Protein AF-A0A3B8P9L2-F1 (afdb_monomer_lite)

Structure (mmCIF, N/CA/C/O backbone):
data_AF-A0A3B8P9L2-F1
#
_entry.id   AF-A0A3B8P9L2-F1
#
loop_
_atom_site.group_PDB
_atom_site.id
_atom_site.type_symbol
_atom_site.label_atom_id
_atom_site.label_alt_id
_atom_site.label_comp_id
_atom_site.label_asym_id
_atom_site.label_entity_id
_atom_site.label_seq_id
_atom_site.pdbx_PDB_ins_code
_atom_site.Cartn_x
_atom_site.Cartn_y
_atom_site.Cartn_z
_atom_site.occupancy
_atom_site.B_iso_or_equiv
_atom_site.auth_seq_id
_atom_site.auth_comp_id
_atom_site.auth_asym_id
_atom_site.auth_atom_id
_atom_site.pdbx_PDB_model_num
ATOM 1 N N . MET A 1 1 ? 34.658 14.597 -16.105 1.00 45.12 1 MET A N 1
ATOM 2 C CA . MET A 1 1 ? 33.849 13.806 -15.152 1.00 45.12 1 MET A CA 1
ATOM 3 C C . MET A 1 1 ? 32.547 13.480 -15.852 1.00 45.12 1 MET A C 1
ATOM 5 O O . MET A 1 1 ? 31.865 14.404 -16.267 1.00 45.12 1 MET A O 1
ATOM 9 N N . THR A 1 2 ? 32.268 12.207 -16.112 1.00 50.31 2 THR A N 1
ATOM 10 C CA . THR A 1 2 ? 30.998 11.779 -16.708 1.00 50.31 2 THR A CA 1
ATOM 11 C C . THR A 1 2 ? 29.905 11.936 -15.660 1.00 50.31 2 THR A C 1
ATOM 13 O O . THR A 1 2 ? 29.903 11.229 -14.654 1.00 50.31 2 THR A O 1
ATOM 16 N N . ASP A 1 3 ? 29.026 12.914 -15.867 1.00 68.12 3 ASP A N 1
ATOM 17 C CA . ASP A 1 3 ? 27.875 13.155 -15.004 1.00 68.12 3 ASP A CA 1
ATOM 18 C C . ASP A 1 3 ? 26.954 11.934 -15.091 1.00 68.12 3 ASP A C 1
ATOM 20 O O . ASP A 1 3 ? 26.394 11.617 -16.146 1.00 68.12 3 ASP A O 1
ATOM 24 N N . ARG A 1 4 ? 26.922 11.137 -14.023 1.00 72.00 4 ARG A N 1
ATOM 25 C CA . ARG A 1 4 ? 26.171 9.885 -14.021 1.00 72.00 4 ARG A CA 1
ATOM 26 C C . ARG A 1 4 ? 24.699 10.262 -13.867 1.00 72.00 4 ARG A C 1
ATOM 28 O O . ARG A 1 4 ? 24.368 10.936 -12.894 1.00 72.00 4 ARG A O 1
ATOM 35 N N . PRO A 1 5 ? 23.807 9.829 -14.772 1.00 76.19 5 PRO A N 1
ATOM 36 C CA . PRO A 1 5 ? 22.397 10.159 -14.645 1.00 76.19 5 PRO A CA 1
ATOM 37 C C . PRO A 1 5 ? 21.864 9.677 -13.293 1.00 76.19 5 PRO A C 1
ATOM 39 O O 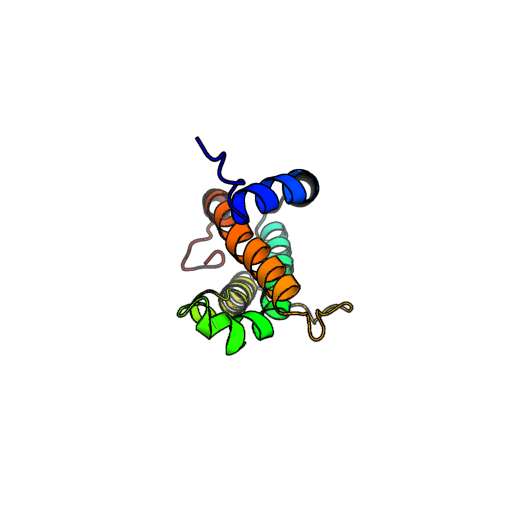. PRO A 1 5 ? 22.241 8.601 -12.820 1.00 76.19 5 PRO A O 1
ATOM 42 N N . ALA A 1 6 ? 20.973 10.472 -12.695 1.00 87.25 6 ALA A N 1
ATOM 43 C CA . ALA A 1 6 ? 20.345 10.159 -11.415 1.00 87.25 6 ALA A CA 1
ATOM 44 C C . ALA A 1 6 ? 19.760 8.737 -11.400 1.00 87.25 6 ALA A C 1
ATOM 46 O O . ALA A 1 6 ? 19.259 8.238 -12.424 1.00 87.25 6 ALA A O 1
ATOM 47 N N . LEU A 1 7 ? 19.803 8.099 -10.224 1.00 95.12 7 LEU A N 1
ATOM 48 C CA . LEU A 1 7 ? 19.293 6.743 -10.032 1.00 95.12 7 LEU A CA 1
ATOM 49 C C . LEU A 1 7 ? 17.824 6.674 -10.455 1.00 95.12 7 LEU A C 1
ATOM 51 O O . LEU A 1 7 ? 17.057 7.617 -10.249 1.00 95.12 7 LEU A O 1
ATOM 55 N N . ARG A 1 8 ? 17.398 5.534 -11.013 1.00 94.56 8 ARG A N 1
ATOM 56 C CA . ARG A 1 8 ? 16.002 5.351 -11.443 1.00 94.56 8 ARG A CA 1
ATOM 57 C C . ARG A 1 8 ? 15.018 5.633 -10.301 1.00 94.56 8 ARG A C 1
ATOM 59 O O . ARG A 1 8 ? 14.025 6.305 -10.539 1.00 94.56 8 ARG A O 1
ATOM 66 N N . SER A 1 9 ? 15.331 5.204 -9.077 1.00 94.69 9 SER A N 1
ATOM 67 C CA . SER A 1 9 ? 14.531 5.480 -7.875 1.00 94.69 9 SER A CA 1
ATOM 68 C C . SER A 1 9 ? 14.400 6.975 -7.563 1.00 94.69 9 SER A C 1
ATOM 70 O O . SER A 1 9 ? 13.316 7.429 -7.221 1.00 94.69 9 SER A O 1
ATOM 72 N N . GLN A 1 10 ? 15.465 7.765 -7.736 1.00 95.00 10 GLN A N 1
ATOM 73 C CA . GLN A 1 10 ? 15.422 9.217 -7.525 1.00 95.00 10 GLN A CA 1
ATOM 74 C C . GLN A 1 10 ? 14.531 9.906 -8.559 1.00 95.00 10 GLN A C 1
ATOM 76 O O . GLN A 1 10 ? 13.738 10.774 -8.208 1.00 95.00 10 GLN A O 1
ATOM 81 N N . ARG A 1 11 ? 14.619 9.488 -9.826 1.00 95.62 11 ARG A N 1
ATOM 82 C CA . ARG A 1 11 ? 13.739 10.010 -10.879 1.00 95.62 11 ARG A CA 1
ATOM 83 C C . ARG A 1 11 ? 12.283 9.620 -10.636 1.00 95.62 11 ARG A C 1
ATOM 85 O O . ARG A 1 11 ? 11.410 10.459 -10.812 1.00 95.62 11 ARG A O 1
ATOM 92 N N . LEU A 1 12 ? 12.027 8.382 -10.199 1.00 96.25 12 LEU A N 1
ATOM 93 C CA . LEU A 1 12 ? 10.686 7.928 -9.822 1.00 96.25 12 LEU A CA 1
ATOM 94 C C . LEU A 1 12 ? 10.123 8.770 -8.671 1.00 96.25 12 LEU A C 1
ATOM 96 O O . LEU A 1 12 ? 9.047 9.327 -8.832 1.00 96.25 12 LEU A O 1
ATOM 100 N N . ASN A 1 13 ? 10.889 8.981 -7.593 1.00 94.12 13 ASN A N 1
ATOM 101 C CA . ASN A 1 13 ? 10.494 9.866 -6.489 1.00 94.12 13 ASN A CA 1
ATOM 102 C C . ASN A 1 13 ? 10.093 11.267 -6.974 1.00 94.12 13 ASN A C 1
ATOM 104 O O . ASN A 1 13 ? 9.111 11.827 -6.495 1.00 94.12 13 ASN A O 1
ATOM 108 N N . GLN A 1 14 ? 10.846 11.839 -7.920 1.00 95.06 14 GLN A N 1
ATOM 109 C CA . GLN A 1 14 ? 10.548 13.159 -8.477 1.00 95.06 14 GLN A CA 1
ATOM 110 C C . GLN A 1 14 ? 9.230 13.162 -9.258 1.00 95.06 14 GLN A C 1
ATOM 112 O O . GLN A 1 14 ? 8.381 14.017 -9.011 1.00 95.06 14 GLN A O 1
ATOM 117 N N . VAL A 1 15 ? 9.024 12.205 -10.169 1.00 96.44 15 VAL A N 1
ATOM 118 C CA . VAL A 1 15 ? 7.804 12.175 -10.998 1.00 96.44 15 VAL A CA 1
ATOM 119 C C . VAL A 1 15 ? 6.560 11.763 -10.208 1.00 96.44 15 VAL A C 1
ATOM 121 O O . VAL A 1 15 ? 5.461 12.193 -10.544 1.00 96.44 15 VAL A O 1
ATOM 124 N N . THR A 1 16 ? 6.710 10.987 -9.130 1.00 96.25 16 THR A N 1
ATOM 125 C CA . THR A 1 16 ? 5.592 10.594 -8.259 1.00 96.25 16 THR A CA 1
ATOM 126 C C . THR A 1 16 ? 5.344 11.570 -7.110 1.00 96.25 16 THR A C 1
ATOM 128 O O . THR A 1 16 ? 4.402 11.359 -6.351 1.00 96.25 16 THR A O 1
ATOM 131 N N . HIS A 1 17 ? 6.129 12.646 -6.971 1.00 95.00 17 HIS A N 1
ATOM 132 C CA . HIS A 1 17 ? 6.004 13.588 -5.853 1.00 95.00 17 HIS A CA 1
ATOM 133 C C . HIS A 1 17 ? 4.617 14.245 -5.781 1.00 95.00 17 HIS A C 1
ATOM 135 O O . HIS A 1 17 ? 3.982 14.238 -4.728 1.00 95.00 17 HIS A O 1
ATOM 141 N N . ALA A 1 18 ? 4.125 14.799 -6.894 1.00 97.44 18 ALA A N 1
ATOM 142 C CA . ALA A 1 18 ? 2.822 15.466 -6.919 1.00 97.44 18 ALA A CA 1
ATOM 143 C C . ALA A 1 18 ? 1.647 14.490 -6.673 1.00 97.44 18 ALA A C 1
ATOM 145 O O . ALA A 1 18 ? 0.833 14.781 -5.793 1.00 97.44 18 ALA A O 1
ATOM 146 N N . PRO A 1 19 ? 1.572 13.314 -7.336 1.00 96.38 19 PRO A N 1
ATOM 147 C CA . PRO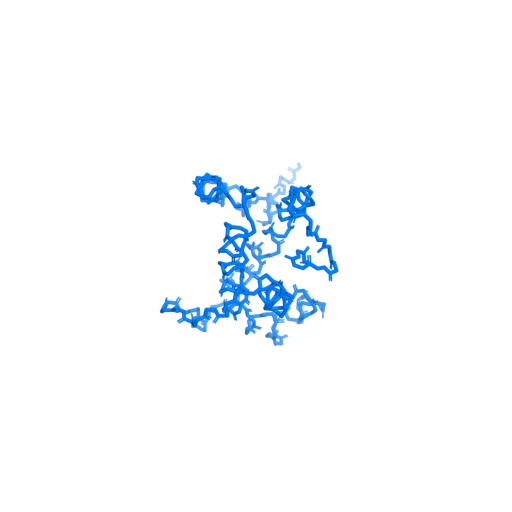 A 1 19 ? 0.578 12.292 -6.998 1.00 96.38 19 PRO A CA 1
ATOM 148 C C . PRO A 1 19 ? 0.644 11.834 -5.535 1.00 96.38 19 PRO A C 1
ATOM 150 O O . PRO A 1 19 ? -0.392 11.698 -4.889 1.00 96.38 19 PRO A O 1
ATOM 153 N N . HIS A 1 20 ? 1.848 11.647 -4.985 1.00 94.81 20 HIS A N 1
ATOM 154 C CA . HIS A 1 20 ? 2.026 11.266 -3.584 1.00 94.81 20 HIS A CA 1
ATOM 155 C C . HIS A 1 20 ? 1.504 12.346 -2.626 1.00 94.81 20 HIS A C 1
ATOM 157 O O . HIS A 1 20 ? 0.809 12.030 -1.665 1.00 94.81 20 HIS A O 1
ATOM 163 N N . ALA A 1 21 ? 1.797 13.624 -2.886 1.00 94.19 21 ALA A N 1
ATOM 164 C CA . ALA A 1 21 ? 1.300 14.730 -2.068 1.00 94.19 21 ALA A CA 1
ATOM 165 C C . ALA A 1 21 ? -0.237 14.826 -2.089 1.00 94.19 21 ALA A C 1
ATOM 167 O O . ALA A 1 21 ? -0.853 15.057 -1.049 1.00 94.19 21 ALA A O 1
ATOM 168 N N . ALA A 1 22 ? -0.861 14.603 -3.250 1.00 96.50 22 ALA A N 1
ATOM 169 C CA . ALA A 1 22 ? -2.318 14.559 -3.367 1.00 96.50 22 ALA A CA 1
ATOM 170 C C . ALA A 1 22 ? -2.923 13.378 -2.588 1.00 96.50 22 ALA A C 1
ATOM 172 O O . ALA A 1 22 ? -3.917 13.554 -1.883 1.00 96.50 22 ALA A O 1
ATOM 173 N N . LEU A 1 23 ? -2.300 12.196 -2.665 1.00 94.12 23 LEU A N 1
ATOM 174 C CA . LEU A 1 23 ? -2.719 11.019 -1.904 1.00 94.12 23 LEU A CA 1
ATOM 175 C C . LEU A 1 23 ? -2.608 11.250 -0.389 1.00 94.12 23 LEU A C 1
ATOM 177 O O . LEU A 1 23 ? -3.548 10.951 0.340 1.00 94.12 23 LEU A O 1
ATOM 181 N N . ASP A 1 24 ? -1.500 11.821 0.089 1.00 91.62 24 ASP A N 1
ATOM 182 C CA . ASP A 1 24 ? -1.310 12.143 1.511 1.00 91.62 24 ASP A CA 1
ATOM 183 C C . ASP A 1 24 ? -2.364 13.142 2.021 1.00 91.62 24 ASP A C 1
ATOM 185 O O . ASP A 1 24 ? -2.943 12.949 3.093 1.00 91.62 24 ASP A O 1
ATOM 189 N N . ALA A 1 25 ? -2.679 14.176 1.234 1.00 94.00 25 ALA A N 1
ATOM 190 C CA . ALA A 1 25 ? -3.742 15.123 1.564 1.00 94.00 25 ALA A CA 1
ATOM 191 C C . ALA A 1 25 ? -5.122 14.447 1.634 1.00 94.00 25 ALA A C 1
ATOM 193 O O . ALA A 1 25 ? -5.878 14.703 2.573 1.00 94.00 25 ALA A O 1
ATOM 194 N N . LEU A 1 26 ? -5.429 13.550 0.689 1.00 94.69 26 LEU A N 1
ATOM 195 C CA . LEU A 1 26 ? -6.678 12.788 0.679 1.00 94.69 26 LEU A CA 1
ATOM 196 C C . LEU A 1 26 ? -6.789 11.877 1.908 1.00 94.69 26 LEU A C 1
ATOM 198 O O . LEU A 1 26 ? -7.803 11.900 2.602 1.00 94.69 26 LEU A O 1
ATOM 202 N N . VAL A 1 27 ? -5.728 11.132 2.232 1.00 91.62 27 VAL A N 1
ATOM 203 C CA . VAL A 1 27 ? -5.678 10.285 3.434 1.00 91.62 27 VAL A CA 1
ATOM 204 C C . VAL A 1 27 ? -5.905 11.127 4.689 1.00 91.62 27 VAL A C 1
ATOM 206 O O . VAL A 1 27 ? -6.706 10.751 5.539 1.00 91.62 27 VAL A O 1
ATOM 209 N N . LYS A 1 28 ? -5.262 12.295 4.806 1.00 91.38 28 LYS A N 1
ATOM 210 C CA . LYS A 1 28 ? -5.461 13.207 5.945 1.00 91.38 28 LYS A CA 1
ATOM 211 C C . LYS A 1 28 ? -6.895 13.725 6.045 1.00 91.38 28 LYS A C 1
ATOM 213 O O . LYS A 1 28 ? -7.420 13.782 7.155 1.00 91.38 28 LYS A O 1
ATOM 218 N N . ALA A 1 29 ? -7.527 14.066 4.922 1.00 95.00 29 ALA A N 1
ATOM 219 C CA . ALA A 1 29 ? -8.903 14.562 4.886 1.00 95.00 29 ALA A CA 1
ATOM 220 C C . ALA A 1 29 ? -9.930 13.531 5.391 1.00 95.00 29 ALA A C 1
ATOM 222 O O . ALA A 1 29 ? -10.976 13.916 5.904 1.00 95.00 29 ALA A O 1
ATOM 223 N N . HIS A 1 30 ? -9.613 12.235 5.308 1.00 94.12 30 HIS A N 1
ATOM 224 C CA . HIS A 1 30 ? -10.443 11.152 5.844 1.00 94.12 30 HIS A CA 1
ATOM 225 C C . HIS A 1 30 ? -10.173 10.808 7.320 1.00 94.12 30 HIS A C 1
ATOM 227 O O . HIS A 1 30 ? -10.746 9.847 7.828 1.00 94.12 30 HIS A O 1
ATOM 233 N N . ALA A 1 31 ? -9.312 11.569 8.008 1.00 93.75 31 ALA A N 1
ATOM 234 C CA . ALA A 1 31 ? -9.045 11.453 9.446 1.00 93.75 31 ALA A CA 1
ATOM 235 C C . ALA A 1 31 ? -8.876 9.999 9.966 1.00 93.75 31 ALA A C 1
ATOM 237 O O . ALA A 1 31 ? -9.515 9.601 10.942 1.00 93.75 31 ALA A O 1
ATOM 238 N N . PRO A 1 32 ? -7.975 9.184 9.381 1.00 92.88 32 PRO A N 1
ATOM 239 C CA . PRO A 1 32 ? -7.880 7.744 9.655 1.00 92.88 32 PRO A CA 1
ATOM 240 C C . PRO A 1 32 ? -7.513 7.385 11.101 1.00 92.88 32 PRO A C 1
ATOM 242 O O . PRO A 1 32 ? -7.622 6.231 11.482 1.00 92.88 32 PRO A O 1
ATOM 245 N N . PHE A 1 33 ? -7.085 8.352 11.917 1.00 92.56 33 PHE A N 1
ATOM 246 C CA . PHE A 1 33 ? -6.699 8.139 13.319 1.00 92.56 33 PHE A CA 1
ATOM 247 C C . PHE A 1 33 ? -7.671 8.771 14.319 1.00 92.56 33 PHE A C 1
ATOM 249 O O . PHE A 1 33 ? -7.327 8.910 15.487 1.00 92.56 33 PHE A O 1
ATOM 256 N N . GLU A 1 34 ? -8.844 9.214 13.870 1.00 94.56 34 GLU A N 1
ATOM 257 C CA . GLU A 1 34 ? -9.864 9.797 14.747 1.00 94.56 34 GLU A CA 1
ATOM 258 C C . GLU A 1 34 ? -10.611 8.726 15.553 1.00 94.56 34 GLU A C 1
ATOM 260 O O . GLU A 1 34 ? -10.950 8.935 16.713 1.00 94.56 34 GLU A O 1
ATOM 265 N N . SER A 1 35 ? -10.839 7.558 14.952 1.00 95.62 35 SER A N 1
ATOM 266 C CA . SER A 1 35 ? -11.539 6.435 15.574 1.00 95.62 35 SER A CA 1
ATOM 267 C C . SER A 1 35 ? -11.074 5.105 14.982 1.00 95.62 35 SER A C 1
ATOM 269 O O . SER A 1 35 ? -10.458 5.074 13.912 1.00 95.62 35 SER A O 1
ATOM 271 N N . ARG A 1 36 ? -11.406 3.991 15.647 1.00 95.50 36 ARG A N 1
ATOM 272 C CA . ARG A 1 36 ? -11.165 2.643 15.104 1.00 95.50 36 ARG A CA 1
ATOM 273 C C . ARG A 1 36 ? -11.912 2.409 13.790 1.00 95.50 36 ARG A C 1
ATOM 275 O O . ARG A 1 36 ? -11.346 1.792 12.899 1.00 95.50 36 ARG A O 1
ATOM 282 N N . ASP A 1 37 ? -13.106 2.974 13.623 1.00 96.00 37 ASP A N 1
ATOM 283 C CA . ASP A 1 37 ? -13.884 2.851 12.383 1.00 96.00 37 ASP A CA 1
ATOM 284 C C . ASP A 1 37 ? -13.247 3.628 11.223 1.00 96.00 37 ASP A C 1
ATOM 286 O O . ASP A 1 37 ? -13.234 3.169 10.078 1.00 96.00 37 ASP A O 1
ATOM 290 N N . SER A 1 38 ? -12.710 4.823 11.492 1.00 95.19 38 SER A N 1
ATOM 291 C CA . SER A 1 38 ? -11.945 5.590 10.498 1.00 95.19 38 SER A CA 1
ATOM 292 C C . SER A 1 38 ? -10.659 4.851 10.120 1.00 95.19 38 SER A C 1
ATOM 294 O O . SER A 1 38 ? -10.296 4.798 8.944 1.00 95.19 38 SER A O 1
ATOM 296 N N . PHE A 1 39 ? -10.007 4.219 11.098 1.00 95.88 39 PHE A N 1
ATOM 297 C CA . PHE A 1 39 ? -8.813 3.417 10.863 1.00 95.88 39 PHE A CA 1
ATOM 298 C C . PHE A 1 39 ? -9.119 2.146 10.062 1.00 95.88 39 PHE A C 1
ATOM 300 O O . PHE A 1 39 ? -8.411 1.845 9.106 1.00 95.88 39 PHE A O 1
ATOM 307 N N . ALA A 1 40 ? -10.216 1.446 10.356 1.00 96.38 40 ALA A N 1
ATOM 308 C CA . ALA A 1 40 ? -10.646 0.271 9.601 1.00 96.38 40 ALA A CA 1
ATOM 309 C C . ALA A 1 40 ? -10.902 0.592 8.122 1.00 96.38 40 ALA A C 1
ATOM 311 O O . ALA A 1 40 ? -10.488 -0.168 7.250 1.00 96.38 40 ALA A O 1
ATOM 312 N N . ARG A 1 41 ? -11.483 1.759 7.807 1.00 95.94 41 ARG A N 1
ATOM 313 C CA . ARG A 1 41 ? -11.625 2.230 6.414 1.00 95.94 41 ARG A CA 1
ATOM 314 C C . ARG A 1 41 ? -10.279 2.455 5.730 1.00 95.94 41 ARG A C 1
ATOM 316 O O . ARG A 1 41 ? -10.127 2.132 4.553 1.00 95.94 41 ARG A O 1
ATOM 323 N N . PHE A 1 42 ? -9.300 2.983 6.460 1.00 94.81 42 PHE A N 1
ATOM 324 C CA . PHE A 1 42 ? -7.938 3.115 5.955 1.00 94.81 42 PHE A CA 1
ATOM 325 C C . PHE A 1 42 ? -7.303 1.744 5.691 1.00 94.81 42 PHE A C 1
ATOM 327 O O . PHE A 1 42 ? -6.780 1.523 4.600 1.00 94.81 42 PHE A O 1
ATOM 334 N N . VAL A 1 43 ? -7.419 0.793 6.623 1.00 95.75 43 VAL A N 1
ATOM 335 C CA . VAL A 1 43 ? -6.940 -0.587 6.432 1.00 95.75 43 VAL A CA 1
ATOM 336 C C . VAL A 1 43 ? -7.649 -1.264 5.254 1.00 95.75 43 VAL A C 1
ATOM 338 O O . VAL A 1 43 ? -6.997 -1.952 4.476 1.00 95.75 43 VAL A O 1
ATOM 341 N N . ALA A 1 44 ? -8.945 -1.025 5.047 1.00 96.81 44 ALA A N 1
ATOM 342 C CA . ALA A 1 44 ? -9.693 -1.571 3.915 1.00 96.81 44 ALA A CA 1
ATOM 343 C C . ALA A 1 44 ? -9.141 -1.078 2.566 1.00 96.81 44 ALA A C 1
ATOM 345 O O . ALA A 1 44 ? -8.966 -1.873 1.642 1.00 96.81 44 ALA A O 1
ATOM 346 N N . ALA A 1 45 ? -8.793 0.210 2.463 1.00 94.75 45 ALA A N 1
ATOM 347 C CA . ALA A 1 45 ? -8.134 0.756 1.276 1.00 94.75 45 ALA A CA 1
ATOM 348 C C . ALA A 1 45 ? -6.746 0.126 1.051 1.00 94.75 45 ALA A C 1
ATOM 350 O O . ALA A 1 45 ? -6.403 -0.241 -0.075 1.00 94.75 45 ALA A O 1
ATOM 351 N N . GLN A 1 46 ? -5.973 -0.064 2.126 1.00 94.25 46 GLN A N 1
ATOM 352 C CA . GLN A 1 46 ? -4.671 -0.735 2.070 1.00 94.25 46 GLN A CA 1
ATOM 353 C C . GLN A 1 46 ? -4.808 -2.203 1.640 1.00 94.25 46 GLN A C 1
ATOM 355 O O . GLN A 1 46 ? -4.014 -2.676 0.828 1.00 94.25 46 GLN A O 1
ATOM 360 N N . TYR A 1 47 ? -5.823 -2.910 2.146 1.00 96.19 47 TYR A N 1
ATOM 361 C CA . TYR A 1 47 ? -6.129 -4.286 1.768 1.00 96.19 47 TYR A CA 1
ATOM 362 C C . TYR A 1 47 ? -6.441 -4.389 0.277 1.00 96.19 47 TYR A C 1
ATOM 364 O O . TYR A 1 47 ? -5.803 -5.187 -0.402 1.00 96.19 47 TYR A O 1
ATOM 372 N N . LEU A 1 48 ? -7.355 -3.562 -0.246 1.00 95.44 48 LEU A N 1
ATOM 373 C CA . LEU A 1 48 ? -7.716 -3.581 -1.668 1.00 95.44 48 LEU A CA 1
ATOM 374 C C . LEU A 1 48 ? -6.488 -3.355 -2.557 1.00 95.44 48 LEU A C 1
ATOM 376 O O . LEU A 1 48 ? -6.252 -4.118 -3.489 1.00 95.44 48 LEU A O 1
ATOM 380 N N . PHE A 1 49 ? -5.657 -2.367 -2.218 1.00 94.00 49 PHE A N 1
ATOM 381 C CA . PHE A 1 49 ? -4.425 -2.083 -2.950 1.00 94.00 49 PHE A CA 1
ATOM 382 C C . PHE A 1 49 ? -3.415 -3.244 -2.894 1.00 94.00 49 PHE A C 1
ATOM 384 O O . PHE A 1 49 ? -2.844 -3.622 -3.912 1.00 94.00 49 PHE A O 1
ATOM 391 N N . GLN A 1 50 ? -3.192 -3.847 -1.723 1.00 94.12 50 GLN A N 1
ATOM 392 C CA . GLN A 1 50 ? -2.245 -4.960 -1.579 1.00 94.12 50 GLN A CA 1
ATOM 393 C C . GLN A 1 50 ? -2.758 -6.261 -2.210 1.00 94.12 50 GLN A C 1
ATOM 395 O O . GLN 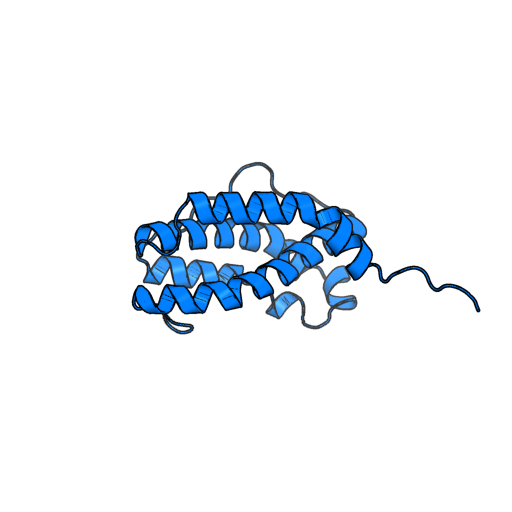A 1 50 ? -1.967 -7.018 -2.773 1.00 94.12 50 GLN A O 1
ATOM 400 N N . ALA A 1 51 ? -4.061 -6.531 -2.114 1.00 94.75 51 ALA A N 1
ATOM 401 C CA . ALA A 1 51 ? -4.693 -7.704 -2.705 1.00 94.75 51 ALA A CA 1
ATOM 402 C C . ALA A 1 51 ? -4.573 -7.680 -4.233 1.00 94.75 51 ALA A C 1
ATOM 404 O O . ALA A 1 51 ? -4.226 -8.700 -4.826 1.00 94.75 51 ALA A O 1
ATOM 405 N N . GLU A 1 52 ? -4.757 -6.506 -4.839 1.00 93.56 52 GLU A N 1
ATOM 406 C CA . GLU A 1 52 ? -4.579 -6.283 -6.275 1.00 93.56 52 GLU A CA 1
ATOM 407 C C . GLU A 1 52 ? -3.149 -6.610 -6.736 1.00 93.56 52 GLU A C 1
ATOM 409 O O . GLU A 1 52 ? -2.924 -7.282 -7.740 1.00 93.56 52 GLU A O 1
ATOM 414 N N . LEU A 1 53 ? -2.149 -6.207 -5.948 1.00 95.31 53 LEU A N 1
ATOM 415 C CA . LEU A 1 53 ? -0.741 -6.430 -6.279 1.00 95.31 53 LEU A CA 1
ATOM 416 C C . LEU A 1 53 ? -0.228 -7.824 -5.909 1.00 95.31 53 LEU A C 1
ATOM 418 O O . LEU A 1 53 ? 0.923 -8.147 -6.215 1.00 95.31 53 LEU A O 1
ATOM 422 N N . LYS A 1 54 ? -1.046 -8.672 -5.274 1.00 94.75 54 LYS A N 1
ATOM 423 C CA . LYS A 1 54 ? -0.626 -10.000 -4.806 1.00 94.75 54 LYS A CA 1
ATOM 424 C C . LYS A 1 54 ? -0.055 -10.855 -5.938 1.00 94.75 54 LYS A C 1
ATOM 426 O O . LYS A 1 54 ? 0.920 -11.569 -5.712 1.00 94.75 54 LYS A O 1
ATOM 431 N N . ALA A 1 55 ? -0.612 -10.757 -7.146 1.00 94.94 55 ALA A N 1
ATOM 432 C CA . ALA A 1 55 ? -0.086 -11.460 -8.315 1.00 94.94 55 ALA A CA 1
ATOM 433 C C . ALA A 1 55 ? 1.345 -11.013 -8.663 1.00 94.94 55 ALA A C 1
ATOM 435 O O . ALA A 1 55 ? 2.201 -11.862 -8.882 1.00 94.94 55 ALA A O 1
ATOM 436 N N . LEU A 1 56 ? 1.635 -9.705 -8.618 1.00 97.06 56 LEU A N 1
ATOM 437 C CA . LEU A 1 56 ? 2.979 -9.181 -8.889 1.00 97.06 56 LEU A CA 1
ATOM 438 C C . LEU A 1 56 ? 3.988 -9.603 -7.821 1.00 97.06 56 LEU A C 1
ATOM 440 O O . LEU A 1 56 ? 5.117 -9.964 -8.136 1.00 97.06 56 LEU A O 1
ATOM 444 N N . TYR A 1 57 ? 3.581 -9.592 -6.550 1.00 97.38 57 TYR A N 1
ATOM 445 C CA . TYR A 1 57 ? 4.444 -10.032 -5.452 1.00 97.38 57 TYR A CA 1
ATOM 446 C C . TYR A 1 57 ? 4.868 -11.505 -5.574 1.00 97.38 57 TYR A C 1
ATOM 448 O O . TYR A 1 57 ? 5.911 -11.882 -5.047 1.00 97.38 57 TYR A O 1
ATOM 456 N N . ASN A 1 58 ? 4.077 -12.321 -6.276 1.00 96.88 58 ASN A N 1
ATOM 457 C CA . ASN A 1 58 ? 4.335 -13.743 -6.498 1.00 96.88 58 ASN A CA 1
ATOM 458 C C . ASN A 1 58 ? 4.816 -14.056 -7.929 1.00 96.88 58 ASN A C 1
ATOM 460 O O . ASN A 1 58 ? 4.929 -15.228 -8.286 1.00 96.88 58 ASN A O 1
ATOM 464 N N . ASP A 1 59 ? 5.094 -13.041 -8.753 1.00 97.12 59 ASP A N 1
ATOM 465 C CA . ASP A 1 59 ? 5.552 -13.235 -10.129 1.00 97.12 59 ASP A CA 1
ATOM 466 C C . ASP A 1 59 ? 7.006 -13.754 -10.143 1.00 97.12 59 ASP A C 1
ATOM 468 O O . ASP A 1 59 ? 7.906 -13.067 -9.640 1.00 97.12 59 ASP A O 1
ATOM 472 N N . PRO A 1 60 ? 7.287 -14.925 -10.751 1.00 97.31 60 PRO A N 1
ATOM 473 C CA . PRO A 1 60 ? 8.639 -15.473 -10.837 1.00 97.31 60 PRO A CA 1
ATOM 474 C C . PRO A 1 60 ? 9.668 -14.532 -11.481 1.00 97.31 60 PRO A C 1
ATOM 476 O O . PRO A 1 60 ? 10.835 -14.546 -11.086 1.00 97.31 60 PRO A O 1
ATOM 479 N N . GLN A 1 61 ? 9.268 -13.702 -12.452 1.00 97.25 61 GLN A N 1
ATOM 480 C CA . GLN A 1 61 ? 10.168 -12.743 -13.100 1.00 97.25 61 GLN A CA 1
ATOM 481 C C . GLN A 1 61 ? 10.576 -11.619 -12.149 1.00 97.25 61 GLN A C 1
ATOM 483 O O . GLN A 1 61 ? 11.727 -11.184 -12.166 1.00 97.25 61 GLN A O 1
ATOM 488 N N . LEU A 1 62 ? 9.652 -11.160 -11.304 1.00 98.00 62 LEU A N 1
ATOM 489 C CA . LEU A 1 62 ? 9.937 -10.134 -10.305 1.00 98.00 62 LEU A CA 1
ATOM 490 C C . LEU A 1 62 ? 10.716 -10.707 -9.118 1.00 98.00 62 LEU A C 1
ATOM 492 O O . LEU A 1 62 ? 11.657 -10.064 -8.654 1.00 98.00 62 LEU A O 1
ATOM 496 N N . ILE A 1 63 ? 10.399 -11.928 -8.680 1.00 98.38 63 ILE A N 1
ATOM 497 C CA . ILE A 1 63 ? 11.145 -12.641 -7.630 1.00 98.38 63 ILE A CA 1
ATOM 498 C C . ILE A 1 63 ? 12.602 -12.871 -8.052 1.00 98.38 63 ILE A C 1
ATOM 500 O O . ILE A 1 63 ? 13.514 -12.709 -7.247 1.00 98.38 63 ILE A O 1
ATOM 504 N N . ALA A 1 64 ? 12.858 -13.169 -9.329 1.00 97.88 64 ALA A N 1
ATOM 505 C CA . ALA A 1 64 ? 14.226 -13.289 -9.834 1.00 97.88 64 ALA A CA 1
ATOM 506 C C . ALA A 1 64 ? 15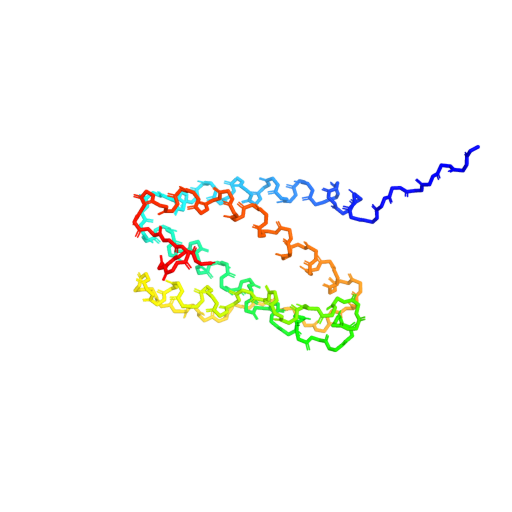.046 -11.984 -9.698 1.00 97.88 64 ALA A C 1
ATOM 508 O O . ALA A 1 64 ? 16.274 -12.036 -9.651 1.00 97.88 64 ALA A O 1
ATOM 509 N N . ILE A 1 65 ? 14.385 -10.821 -9.627 1.00 97.38 65 ILE A N 1
ATOM 510 C CA . ILE A 1 65 ? 15.019 -9.506 -9.433 1.00 97.38 65 ILE A CA 1
ATOM 511 C C . ILE A 1 65 ? 15.102 -9.149 -7.942 1.00 97.38 65 ILE A C 1
ATOM 513 O O . ILE A 1 65 ? 16.105 -8.589 -7.497 1.00 97.38 65 ILE A O 1
ATOM 517 N N . VAL A 1 66 ? 14.052 -9.452 -7.176 1.00 97.25 66 VAL A N 1
ATOM 518 C CA . VAL A 1 66 ? 13.929 -9.180 -5.738 1.00 97.25 66 VAL A CA 1
ATOM 519 C C . VAL A 1 66 ? 13.615 -10.505 -5.031 1.00 97.25 66 VAL A C 1
ATOM 521 O O . VAL A 1 66 ? 12.445 -10.870 -4.923 1.00 97.25 66 VAL A O 1
ATOM 524 N N . PRO A 1 67 ? 14.635 -11.248 -4.560 1.00 97.88 67 PRO A N 1
ATOM 525 C CA . PRO A 1 67 ? 14.454 -12.627 -4.096 1.00 97.88 67 PRO A CA 1
ATOM 526 C C . PRO A 1 67 ? 13.448 -12.813 -2.955 1.00 97.88 67 PRO A C 1
ATOM 528 O O . PRO A 1 67 ? 12.791 -13.845 -2.887 1.00 97.88 67 PRO A O 1
ATOM 531 N N . ASP A 1 68 ? 13.295 -11.814 -2.085 1.00 97.75 68 ASP A N 1
ATOM 532 C CA . ASP A 1 68 ? 12.374 -11.839 -0.944 1.00 97.75 68 ASP A CA 1
ATOM 533 C C . ASP A 1 68 ? 11.021 -11.169 -1.248 1.00 97.75 68 ASP A C 1
ATOM 535 O O . ASP A 1 68 ? 10.279 -10.813 -0.335 1.00 97.75 68 ASP A O 1
ATOM 539 N N . LEU A 1 69 ? 10.678 -10.954 -2.527 1.00 97.94 69 LEU A N 1
ATOM 540 C CA . LEU A 1 69 ? 9.499 -10.170 -2.903 1.00 97.94 69 LEU A CA 1
ATOM 541 C C . LEU A 1 69 ? 8.197 -10.745 -2.340 1.00 97.94 69 LEU A C 1
ATOM 543 O O . LEU A 1 69 ? 7.413 -9.997 -1.758 1.00 97.94 69 LEU A O 1
ATOM 547 N N . ALA A 1 70 ? 7.979 -12.054 -2.462 1.00 97.12 70 ALA A N 1
ATOM 548 C CA . ALA A 1 70 ? 6.737 -12.696 -2.027 1.00 97.12 70 ALA A CA 1
ATOM 549 C C . ALA A 1 70 ? 6.440 -12.464 -0.534 1.00 97.12 70 ALA A C 1
ATOM 551 O O . ALA A 1 70 ? 5.287 -12.254 -0.154 1.00 97.12 70 ALA A O 1
ATOM 552 N N . GLU A 1 71 ? 7.483 -12.410 0.298 1.00 96.62 71 GLU A N 1
ATOM 553 C CA . GLU A 1 71 ? 7.393 -12.195 1.748 1.00 96.62 71 GLU A CA 1
ATOM 554 C C . GLU A 1 71 ? 6.987 -10.760 2.113 1.00 96.62 71 GLU A C 1
ATOM 556 O O . GLU A 1 71 ? 6.531 -10.492 3.224 1.00 96.62 71 GLU A O 1
ATOM 561 N N . ARG A 1 72 ? 7.126 -9.814 1.178 1.00 96.50 72 ARG A N 1
ATOM 562 C CA . ARG A 1 72 ? 6.845 -8.395 1.415 1.00 96.50 72 ARG A CA 1
ATOM 563 C C . ARG A 1 72 ? 5.369 -8.040 1.250 1.00 96.50 72 ARG A C 1
ATOM 565 O O . ARG A 1 72 ? 4.984 -6.955 1.690 1.00 96.50 72 ARG A O 1
ATOM 572 N N . CYS A 1 73 ? 4.548 -8.871 0.606 1.00 95.88 73 CYS A N 1
ATOM 573 C CA . CYS A 1 73 ? 3.131 -8.567 0.376 1.00 95.88 73 CYS A CA 1
ATOM 574 C C . CYS A 1 73 ? 2.376 -8.427 1.709 1.00 95.88 73 CYS A C 1
ATOM 576 O O . CYS A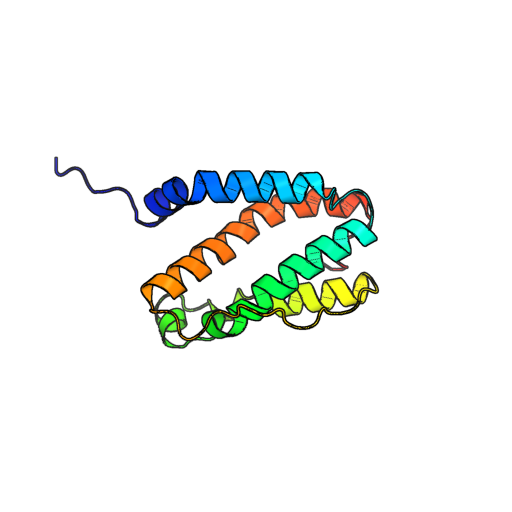 1 73 ? 2.467 -9.309 2.556 1.00 95.88 73 CYS A O 1
ATOM 578 N N . ARG A 1 74 ? 1.605 -7.341 1.888 1.00 94.94 74 ARG A N 1
ATOM 579 C CA . ARG A 1 74 ? 0.873 -7.063 3.144 1.00 94.94 74 ARG A CA 1
ATOM 580 C C . ARG A 1 74 ? -0.631 -7.337 3.085 1.00 94.94 74 ARG A C 1
ATOM 582 O O . ARG A 1 74 ? -1.368 -6.931 3.980 1.00 94.94 74 ARG A O 1
ATOM 589 N N . ALA A 1 75 ? -1.107 -7.997 2.029 1.00 95.56 75 ALA A N 1
ATOM 590 C CA . ALA A 1 75 ? -2.537 -8.245 1.846 1.00 95.56 75 ALA A CA 1
ATOM 591 C C . ALA A 1 75 ? -3.123 -9.092 2.987 1.00 95.56 75 ALA A C 1
ATOM 593 O O . ALA A 1 75 ? -4.207 -8.798 3.483 1.00 95.56 75 ALA A O 1
ATOM 594 N N . GLU A 1 76 ? -2.394 -10.119 3.428 1.00 96.50 76 GLU A N 1
ATOM 595 C CA . GLU A 1 76 ? -2.865 -11.009 4.491 1.00 96.50 76 GLU A CA 1
ATOM 596 C C . GLU A 1 76 ? -2.842 -10.325 5.862 1.00 96.50 76 GLU A C 1
ATOM 598 O O . GLU A 1 76 ? -3.796 -10.431 6.624 1.00 96.50 76 GLU A O 1
ATOM 603 N N . GLN A 1 77 ? -1.801 -9.543 6.139 1.00 95.38 77 GLN A N 1
ATOM 604 C CA . GLN A 1 77 ? -1.684 -8.709 7.334 1.00 95.38 77 GLN A CA 1
ATOM 605 C C . GLN A 1 77 ? -2.857 -7.727 7.447 1.00 95.38 77 GLN A C 1
ATOM 607 O O . GLN A 1 77 ? -3.538 -7.699 8.469 1.00 95.38 77 GLN A O 1
ATOM 612 N N . ALA A 1 78 ? -3.160 -7.000 6.367 1.00 95.69 78 ALA A N 1
ATOM 613 C CA . ALA A 1 78 ? -4.290 -6.074 6.335 1.00 95.69 78 ALA A CA 1
ATOM 614 C C . ALA A 1 78 ? -5.641 -6.797 6.492 1.00 95.69 78 ALA A C 1
ATOM 616 O O . ALA A 1 78 ? -6.546 -6.285 7.147 1.00 95.69 78 ALA A O 1
ATOM 617 N N . ARG A 1 79 ? -5.786 -8.009 5.938 1.00 97.44 79 ARG A N 1
ATOM 618 C CA . ARG A 1 79 ? -6.990 -8.839 6.113 1.00 97.44 79 ARG A CA 1
ATOM 619 C C . ARG A 1 79 ? -7.206 -9.227 7.579 1.00 97.44 79 ARG A C 1
ATOM 621 O O . ARG A 1 79 ? -8.339 -9.196 8.055 1.00 97.44 79 ARG A O 1
ATOM 628 N N . LEU A 1 80 ? -6.138 -9.602 8.283 1.00 97.44 80 LEU A N 1
ATOM 629 C CA . LEU A 1 80 ? -6.189 -9.923 9.710 1.00 97.44 80 LEU A CA 1
ATOM 630 C C . LEU A 1 80 ? -6.509 -8.681 10.555 1.00 97.44 80 LEU A C 1
ATOM 632 O O . LEU A 1 80 ? -7.303 -8.777 11.488 1.00 97.44 80 LEU A O 1
ATOM 636 N N . ASP A 1 81 ? -5.960 -7.515 10.198 1.00 96.69 81 ASP A N 1
ATOM 637 C CA . ASP A 1 81 ? -6.264 -6.256 10.890 1.00 96.69 81 ASP A CA 1
ATOM 638 C C . ASP A 1 81 ? -7.746 -5.897 10.774 1.00 96.69 81 ASP A C 1
ATOM 640 O O . ASP A 1 81 ? -8.368 -5.528 11.768 1.00 96.69 81 ASP A O 1
ATOM 644 N N . LEU A 1 82 ? -8.345 -6.067 9.589 1.00 97.69 82 LEU A N 1
ATOM 645 C CA . LEU A 1 82 ? -9.785 -5.862 9.404 1.00 97.69 82 LEU A CA 1
ATOM 646 C C . LEU A 1 82 ? -10.611 -6.767 10.321 1.00 97.69 82 LEU A C 1
ATOM 648 O O . LEU A 1 82 ? -11.557 -6.288 10.943 1.00 97.69 82 LEU A O 1
ATOM 652 N N . ALA A 1 83 ? -10.229 -8.039 10.457 1.00 97.12 83 ALA A N 1
ATOM 653 C CA . ALA A 1 83 ? -10.928 -8.973 11.335 1.00 97.12 83 ALA A CA 1
ATOM 654 C C . ALA A 1 83 ? -10.876 -8.534 12.810 1.00 97.12 83 ALA A C 1
ATOM 656 O O . ALA A 1 83 ? -11.893 -8.560 13.496 1.00 97.12 83 ALA A O 1
ATOM 657 N N . GLU A 1 84 ? -9.722 -8.077 13.296 1.00 96.75 84 GLU A N 1
ATOM 658 C CA . GLU A 1 84 ? -9.562 -7.596 14.679 1.00 96.75 84 GLU A CA 1
ATOM 659 C C . GLU A 1 84 ? -10.250 -6.256 14.940 1.00 96.75 84 GLU A C 1
ATOM 661 O O . GLU A 1 84 ? -10.700 -5.980 16.055 1.00 96.75 84 GLU A O 1
ATOM 666 N N . LEU A 1 85 ? -10.381 -5.439 13.897 1.00 96.25 85 LEU A N 1
ATOM 667 C CA . LEU A 1 85 ? -11.179 -4.219 13.910 1.00 96.25 85 LEU A CA 1
ATOM 668 C C . LEU A 1 85 ? -12.686 -4.497 13.770 1.00 96.25 85 LEU A C 1
ATOM 670 O O . LEU A 1 85 ? -13.468 -3.551 13.785 1.00 96.25 85 LEU A O 1
ATOM 674 N N . ASN A 1 86 ? -13.106 -5.766 13.677 1.00 96.62 86 ASN A N 1
ATOM 675 C CA . ASN A 1 86 ? -14.487 -6.191 13.416 1.00 96.62 86 ASN A CA 1
ATOM 676 C C . ASN A 1 86 ? -15.077 -5.574 12.135 1.00 96.62 86 ASN A C 1
ATOM 678 O O . ASN A 1 86 ? -16.271 -5.285 12.064 1.00 96.62 86 ASN A O 1
ATOM 682 N N . SER A 1 87 ? -14.236 -5.364 11.123 1.00 97.06 87 SER A N 1
ATOM 683 C CA . SER A 1 87 ? -14.629 -4.874 9.806 1.00 97.06 87 SER A CA 1
ATOM 684 C C . SER A 1 87 ? -14.672 -6.017 8.802 1.00 97.06 87 SER A C 1
ATOM 686 O O . SER A 1 87 ? -13.816 -6.903 8.791 1.00 97.06 87 SER A O 1
ATOM 688 N N . GLU A 1 88 ? -15.643 -5.961 7.898 1.00 95.81 88 GLU A N 1
ATOM 689 C CA . GLU A 1 88 ? -15.693 -6.870 6.760 1.00 95.81 88 GLU A CA 1
ATOM 690 C C . GLU A 1 88 ? -14.506 -6.638 5.820 1.00 95.81 88 GLU A C 1
ATOM 692 O O . GLU A 1 88 ? -14.003 -5.519 5.663 1.00 95.81 88 GLU A O 1
ATOM 697 N N . VAL A 1 89 ? -14.072 -7.719 5.173 1.00 96.69 89 VAL A N 1
ATOM 698 C CA . VAL A 1 89 ? -13.096 -7.660 4.088 1.00 96.69 89 VAL A CA 1
ATOM 699 C C . VAL A 1 89 ? -13.833 -7.195 2.830 1.00 96.69 89 VAL A C 1
ATOM 701 O O . VAL A 1 89 ? -14.757 -7.885 2.395 1.00 96.69 89 VAL A O 1
ATOM 704 N N . PRO A 1 90 ? -13.469 -6.044 2.238 1.00 96.25 90 PRO A N 1
ATOM 705 C CA . PRO A 1 90 ? -14.190 -5.518 1.088 1.00 96.25 90 PRO A CA 1
ATOM 706 C C . PRO A 1 90 ? -14.022 -6.431 -0.131 1.00 96.25 90 PRO A C 1
ATOM 708 O O . PRO A 1 90 ? -12.959 -7.014 -0.358 1.00 96.25 90 PRO A O 1
ATOM 711 N N . ALA A 1 91 ? -15.074 -6.517 -0.944 1.00 94.31 91 ALA A N 1
ATOM 712 C CA . ALA A 1 91 ? -15.007 -7.192 -2.232 1.00 94.31 91 ALA A CA 1
ATOM 713 C C . ALA A 1 91 ? -14.060 -6.445 -3.196 1.00 94.31 91 ALA A C 1
ATOM 715 O O . ALA A 1 91 ? -13.925 -5.221 -3.091 1.00 94.31 91 ALA A O 1
ATOM 716 N N . PRO A 1 92 ? -13.435 -7.149 -4.159 1.00 90.12 92 PRO A N 1
ATOM 717 C CA . PRO A 1 92 ? -12.624 -6.515 -5.192 1.00 90.12 92 PRO A CA 1
ATOM 718 C C . PRO A 1 92 ? -13.393 -5.427 -5.947 1.00 90.12 92 PRO A C 1
ATOM 720 O O . PRO A 1 92 ? -14.584 -5.572 -6.235 1.00 90.12 92 PRO A O 1
ATOM 723 N N . VAL A 1 93 ? -12.692 -4.350 -6.300 1.00 87.50 93 VAL A N 1
ATOM 724 C CA . VAL A 1 93 ? -13.241 -3.245 -7.095 1.00 87.50 93 VAL A CA 1
ATOM 725 C C . VAL A 1 93 ? -12.850 -3.391 -8.572 1.00 87.50 93 VAL A C 1
ATOM 727 O O . VAL A 1 93 ? -11.803 -3.966 -8.873 1.00 87.50 93 VAL A O 1
ATOM 730 N N . PRO A 1 94 ? -13.656 -2.883 -9.522 1.00 85.94 94 PRO A N 1
ATOM 731 C CA . PRO A 1 94 ? -13.273 -2.856 -10.931 1.00 85.94 94 PRO A CA 1
ATOM 732 C C . PRO A 1 94 ? -11.991 -2.047 -11.171 1.00 85.94 94 PRO A C 1
ATOM 734 O O . PRO A 1 94 ? -11.696 -1.106 -10.438 1.00 85.94 94 PRO A O 1
ATOM 737 N N . GLY A 1 95 ? -11.279 -2.360 -12.257 1.00 81.12 95 GLY A N 1
ATOM 738 C CA . GLY A 1 95 ? -10.045 -1.654 -12.632 1.00 81.12 95 GLY A CA 1
ATOM 739 C C . GLY A 1 95 ? -8.760 -2.358 -12.202 1.00 81.12 95 GLY A C 1
ATOM 740 O O . GLY A 1 95 ? -7.717 -1.714 -12.126 1.00 81.12 95 GLY A O 1
ATOM 741 N N . ALA A 1 96 ? -8.848 -3.665 -11.950 1.00 78.12 96 ALA A N 1
ATOM 742 C CA . ALA A 1 96 ? -7.711 -4.518 -11.654 1.00 78.12 96 ALA A CA 1
ATOM 743 C C . ALA A 1 96 ? -6.563 -4.367 -12.672 1.00 78.12 96 ALA A C 1
ATOM 745 O O . ALA A 1 96 ? -6.773 -4.080 -13.859 1.00 78.12 96 ALA A O 1
ATOM 746 N N . LEU A 1 97 ? -5.335 -4.566 -12.203 1.00 83.94 97 LEU A N 1
ATOM 747 C CA . LEU A 1 97 ? -4.130 -4.533 -13.012 1.00 83.94 97 LEU A CA 1
ATOM 748 C C . LEU A 1 97 ? -4.033 -5.828 -13.824 1.00 83.94 97 LEU A C 1
ATOM 750 O O . LEU A 1 97 ? -3.764 -6.901 -13.289 1.00 83.94 97 LEU A O 1
ATOM 754 N N . HIS A 1 98 ? -4.211 -5.729 -15.138 1.00 86.50 98 HIS A N 1
ATOM 755 C CA . HIS A 1 98 ? -4.178 -6.891 -16.024 1.00 86.50 98 HIS A CA 1
ATOM 756 C C . HIS A 1 98 ? -2.874 -6.930 -16.818 1.00 86.50 98 HIS A C 1
ATOM 758 O O . HIS A 1 98 ? -2.620 -6.036 -17.620 1.00 86.50 98 HIS A O 1
ATOM 764 N N . ASN A 1 99 ? -2.084 -7.990 -16.623 1.00 88.00 99 ASN A N 1
ATOM 765 C CA . ASN A 1 99 ? -0.890 -8.324 -17.413 1.00 88.00 99 ASN A CA 1
ATOM 766 C C . ASN A 1 99 ? 0.021 -7.119 -17.739 1.00 88.00 99 ASN A C 1
ATOM 768 O O . ASN A 1 99 ? 0.274 -6.851 -18.918 1.00 88.00 99 ASN A O 1
ATOM 772 N N . PRO A 1 100 ? 0.506 -6.376 -16.726 1.00 95.31 100 PRO A N 1
ATOM 773 C CA . PRO A 1 100 ? 1.410 -5.259 -16.963 1.00 95.31 100 PRO A CA 1
ATOM 774 C C . PRO A 1 100 ? 2.713 -5.744 -17.600 1.00 95.31 100 PRO A C 1
ATOM 776 O O . PRO A 1 100 ? 3.178 -6.857 -17.343 1.00 95.31 100 PRO A O 1
ATOM 779 N N . SER A 1 101 ? 3.363 -4.880 -18.376 1.00 96.81 101 SER A N 1
ATOM 780 C CA . SER A 1 101 ? 4.757 -5.113 -18.751 1.00 96.81 101 SER A CA 1
ATOM 781 C C . SER A 1 101 ? 5.649 -5.166 -17.504 1.00 96.81 101 SER A C 1
ATOM 783 O O . SER A 1 101 ? 5.340 -4.566 -16.473 1.00 96.81 101 SER A O 1
ATOM 785 N N . LEU A 1 102 ? 6.818 -5.807 -17.604 1.00 96.62 102 LEU A N 1
ATOM 786 C CA . LEU A 1 102 ? 7.778 -5.870 -16.493 1.00 96.62 102 LEU A CA 1
ATOM 787 C C . LEU A 1 102 ? 8.156 -4.473 -15.957 1.00 96.62 102 LEU A C 1
ATOM 789 O O . LEU A 1 102 ? 8.356 -4.290 -14.758 1.00 96.62 102 LEU A O 1
ATOM 793 N N . ALA A 1 103 ? 8.237 -3.470 -16.839 1.00 96.25 103 ALA A N 1
ATOM 794 C CA . ALA A 1 103 ? 8.545 -2.094 -16.455 1.00 96.25 103 ALA A CA 1
ATOM 795 C C . ALA A 1 103 ? 7.418 -1.448 -15.634 1.00 96.25 103 ALA A C 1
ATOM 797 O O . ALA A 1 103 ? 7.694 -0.790 -14.630 1.00 96.25 103 ALA A O 1
ATOM 798 N N . GLU A 1 104 ? 6.162 -1.654 -16.034 1.00 96.81 104 GLU A N 1
ATOM 799 C CA . GLU A 1 104 ? 4.989 -1.182 -15.290 1.00 96.81 104 GLU A CA 1
ATOM 800 C C . GLU A 1 104 ? 4.865 -1.910 -13.953 1.00 96.81 104 GLU A C 1
ATOM 802 O O . GLU A 1 104 ? 4.654 -1.269 -12.924 1.00 96.81 104 GLU A O 1
ATOM 807 N N . ALA A 1 105 ? 5.080 -3.227 -13.942 1.00 97.38 105 ALA A N 1
ATOM 808 C CA . ALA A 1 105 ? 5.047 -4.041 -12.735 1.00 97.38 105 ALA A CA 1
ATOM 809 C C . ALA A 1 105 ? 6.085 -3.567 -11.700 1.00 97.38 105 ALA A C 1
ATOM 811 O O . ALA A 1 105 ? 5.752 -3.374 -10.532 1.00 97.38 105 ALA A O 1
ATOM 812 N N . LEU A 1 106 ? 7.317 -3.263 -12.127 1.00 97.38 106 LEU A N 1
ATOM 813 C CA . LEU A 1 106 ? 8.335 -2.655 -11.258 1.00 97.38 106 LEU A CA 1
ATOM 814 C C . LEU A 1 106 ? 7.925 -1.266 -10.741 1.00 97.38 106 LEU A C 1
ATOM 816 O O . LEU A 1 106 ? 8.298 -0.900 -9.627 1.00 97.38 106 LEU A O 1
ATOM 820 N N . GLY A 1 107 ? 7.156 -0.499 -11.518 1.00 97.12 107 GLY A N 1
ATOM 821 C CA . GLY A 1 107 ? 6.554 0.759 -11.073 1.00 97.12 107 GLY A CA 1
ATOM 822 C C . GLY A 1 107 ? 5.540 0.555 -9.943 1.00 97.12 107 GLY A C 1
ATOM 823 O O . GLY A 1 107 ? 5.606 1.248 -8.929 1.00 97.12 107 GLY A O 1
ATOM 824 N N . TRP A 1 108 ? 4.657 -0.440 -10.069 1.00 97.00 108 TRP A N 1
ATOM 825 C CA . TRP A 1 108 ? 3.715 -0.812 -9.007 1.00 97.00 108 TRP A CA 1
ATOM 826 C C . TRP A 1 108 ? 4.422 -1.307 -7.745 1.00 97.00 108 TRP A C 1
ATOM 828 O O . TRP A 1 108 ? 4.085 -0.861 -6.647 1.00 97.00 108 TRP A O 1
ATOM 838 N N . ILE A 1 109 ? 5.443 -2.162 -7.886 1.00 97.19 109 ILE A N 1
ATOM 839 C CA . ILE A 1 109 ? 6.260 -2.607 -6.749 1.00 97.19 109 ILE A CA 1
ATOM 840 C C . ILE A 1 109 ? 6.960 -1.415 -6.087 1.00 97.19 109 ILE A C 1
ATOM 842 O O . ILE A 1 109 ? 6.941 -1.312 -4.864 1.00 97.19 109 ILE A O 1
ATOM 846 N N . PHE A 1 110 ? 7.502 -0.466 -6.857 1.00 96.75 110 PHE A N 1
ATOM 847 C CA . PHE A 1 110 ? 8.099 0.756 -6.307 1.00 96.75 110 PHE A CA 1
ATOM 848 C C . PHE A 1 110 ? 7.104 1.558 -5.451 1.00 96.75 110 PHE A C 1
ATOM 850 O O . PHE A 1 110 ? 7.437 1.937 -4.327 1.00 96.75 110 PHE A O 1
ATOM 857 N N . VAL A 1 111 ? 5.880 1.780 -5.943 1.00 95.88 111 VAL A N 1
ATOM 858 C CA . VAL A 1 111 ? 4.835 2.499 -5.191 1.00 95.88 111 VAL A CA 1
ATOM 859 C C . VAL A 1 111 ? 4.428 1.724 -3.936 1.00 95.88 111 VAL A C 1
ATOM 861 O O . VAL A 1 111 ? 4.319 2.310 -2.858 1.00 95.88 111 VAL A O 1
ATOM 864 N N . SER A 1 112 ? 4.235 0.410 -4.053 1.00 95.62 112 SER A N 1
ATOM 865 C CA . SER A 1 112 ? 3.793 -0.433 -2.940 1.00 95.62 112 SER A CA 1
ATOM 866 C C . SER A 1 112 ? 4.846 -0.580 -1.841 1.00 95.62 112 SER A C 1
ATOM 868 O O . SER A 1 112 ? 4.519 -0.496 -0.659 1.00 95.62 112 SER A O 1
ATOM 870 N N . GLU A 1 113 ? 6.122 -0.748 -2.193 1.00 95.38 113 GLU A N 1
ATOM 871 C CA . GLU A 1 113 ? 7.208 -0.763 -1.207 1.00 95.38 113 GLU A CA 1
ATOM 872 C C . GLU A 1 113 ? 7.397 0.620 -0.566 1.00 95.38 113 GLU A C 1
ATOM 874 O O . GLU A 1 113 ? 7.615 0.717 0.642 1.00 95.38 113 GLU A O 1
ATOM 879 N N . GLY A 1 114 ? 7.245 1.697 -1.346 1.00 92.38 114 GLY A N 1
ATOM 880 C CA . GLY A 1 114 ? 7.324 3.071 -0.853 1.00 92.38 114 GLY A CA 1
ATOM 881 C C . GLY A 1 114 ? 6.229 3.429 0.158 1.00 92.38 114 GLY A C 1
ATOM 882 O O . GLY A 1 114 ? 6.513 4.097 1.154 1.00 92.38 114 GLY A O 1
ATOM 883 N N . SER A 1 115 ? 4.995 2.946 -0.034 1.00 89.56 115 SER A N 1
ATOM 884 C CA . SER A 1 115 ? 3.869 3.268 0.859 1.00 89.56 115 SER A CA 1
ATOM 885 C C . SER A 1 115 ? 4.072 2.757 2.296 1.00 89.56 115 SER A C 1
ATOM 887 O O . SER A 1 115 ? 3.585 3.364 3.254 1.00 89.56 115 SER A O 1
ATOM 889 N N . LYS A 1 116 ? 4.875 1.698 2.480 1.00 86.25 116 LYS A N 1
ATOM 890 C CA . LYS A 1 116 ? 5.205 1.112 3.793 1.00 86.25 116 LYS A CA 1
ATOM 891 C C . LYS A 1 116 ? 6.069 2.031 4.657 1.00 86.25 116 LYS A C 1
ATOM 893 O O . LYS A 1 116 ? 5.933 2.018 5.880 1.00 86.25 116 LYS A O 1
ATOM 898 N N . LEU A 1 117 ? 6.916 2.859 4.040 1.00 79.56 117 LEU A N 1
ATOM 899 C CA . LEU A 1 117 ? 7.742 3.835 4.760 1.00 79.56 117 LEU A CA 1
ATOM 900 C C . LEU A 1 117 ? 6.870 4.900 5.436 1.00 79.56 117 LEU A C 1
ATOM 902 O O . LEU A 1 117 ? 7.097 5.247 6.594 1.00 79.56 117 LEU A O 1
ATOM 906 N N . GLY A 1 118 ? 5.832 5.369 4.736 1.00 73.44 118 GLY A N 1
ATOM 907 C CA . GLY A 1 118 ? 4.836 6.283 5.298 1.00 73.44 118 GLY A CA 1
ATOM 908 C C . GLY A 1 118 ? 3.981 5.614 6.376 1.00 73.44 118 GLY 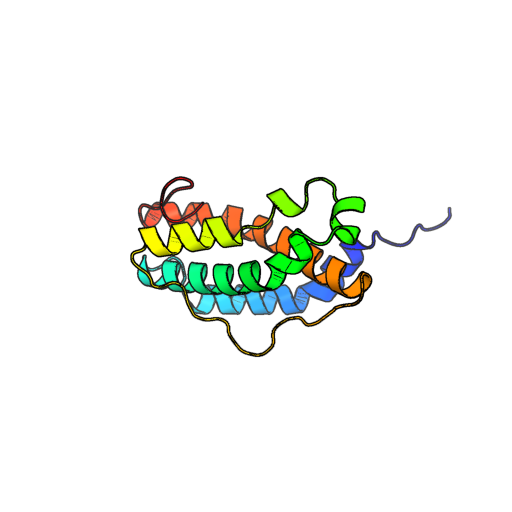A C 1
ATOM 909 O O . GLY A 1 118 ? 3.749 6.199 7.435 1.00 73.44 118 GLY A O 1
ATOM 910 N N . ALA A 1 119 ? 3.578 4.358 6.156 1.00 74.94 119 ALA A N 1
ATOM 911 C CA . ALA A 1 119 ? 2.780 3.592 7.114 1.00 74.94 119 ALA A CA 1
ATOM 912 C C . ALA A 1 119 ? 3.479 3.420 8.478 1.00 74.94 119 ALA A C 1
ATOM 914 O O . ALA A 1 119 ? 2.827 3.519 9.515 1.00 74.94 119 ALA A O 1
ATOM 915 N N . ALA A 1 120 ? 4.806 3.263 8.510 1.00 73.44 120 ALA A N 1
ATOM 916 C CA . ALA A 1 120 ? 5.559 3.175 9.764 1.00 73.44 120 ALA A CA 1
ATOM 917 C C . ALA A 1 120 ? 5.416 4.432 10.649 1.00 73.44 120 ALA A C 1
ATOM 919 O O . ALA A 1 120 ? 5.376 4.337 11.877 1.00 73.44 120 ALA A O 1
ATOM 920 N N . PHE A 1 121 ? 5.299 5.622 10.047 1.00 72.56 121 PHE A N 1
ATOM 921 C CA . PHE A 1 121 ? 5.025 6.854 10.793 1.00 72.56 121 PHE A CA 1
ATOM 922 C C . PHE A 1 121 ? 3.579 6.898 11.304 1.00 72.56 121 PHE A C 1
ATOM 924 O O . PHE A 1 121 ? 3.314 7.363 12.413 1.00 72.56 121 PHE A O 1
ATOM 931 N N . LEU A 1 122 ? 2.652 6.377 10.503 1.00 73.56 122 LEU A N 1
ATOM 932 C CA . LEU A 1 122 ? 1.227 6.336 10.800 1.00 73.56 122 LEU A CA 1
ATOM 933 C C . LEU A 1 122 ? 0.875 5.377 11.954 1.00 73.56 122 LEU A C 1
ATOM 935 O O . LEU A 1 122 ? 0.037 5.724 12.785 1.00 73.56 122 LEU A O 1
ATOM 939 N N . ILE A 1 123 ? 1.561 4.236 12.080 1.00 74.00 123 ILE A N 1
ATOM 940 C CA . ILE A 1 123 ? 1.346 3.251 13.161 1.00 74.00 123 ILE A CA 1
ATOM 941 C C . ILE A 1 123 ? 1.528 3.875 14.554 1.00 74.00 123 ILE A C 1
ATOM 943 O O . ILE A 1 123 ? 0.778 3.564 15.477 1.00 74.00 123 ILE A O 1
ATOM 947 N N . LYS A 1 124 ? 2.434 4.851 14.711 1.00 80.50 124 LYS A N 1
ATOM 948 C CA . LYS A 1 124 ? 2.611 5.570 15.989 1.00 80.50 124 LYS A CA 1
ATOM 949 C C . LYS A 1 124 ? 1.337 6.274 16.463 1.00 80.50 124 LYS A C 1
ATOM 951 O O . LYS A 1 124 ? 1.160 6.472 17.660 1.00 80.50 124 LYS A O 1
ATOM 956 N N . ARG A 1 125 ? 0.451 6.653 15.537 1.00 85.69 125 ARG A N 1
ATOM 957 C CA . ARG A 1 125 ? -0.842 7.280 15.845 1.00 85.69 125 ARG A CA 1
ATOM 958 C C . ARG A 1 125 ? -1.927 6.248 16.147 1.00 85.69 125 ARG A C 1
ATOM 960 O O . ARG A 1 125 ? -2.829 6.552 16.917 1.00 85.69 125 ARG A O 1
ATOM 967 N N . ALA A 1 126 ? -1.821 5.037 15.598 1.00 88.12 126 ALA A N 1
ATOM 968 C CA . ALA A 1 126 ? -2.755 3.941 15.860 1.00 88.12 126 ALA A CA 1
ATOM 969 C C . ALA A 1 126 ? -2.704 3.462 17.326 1.00 88.12 126 ALA A C 1
ATOM 971 O O . ALA A 1 126 ? -3.718 3.030 17.867 1.00 88.12 126 ALA A O 1
ATOM 972 N N . VAL A 1 127 ? -1.570 3.647 18.015 1.00 90.56 127 VAL A N 1
ATOM 973 C CA . VAL A 1 127 ? -1.431 3.367 19.458 1.00 90.56 127 VAL A CA 1
ATOM 974 C C . VAL A 1 127 ? -2.450 4.145 20.298 1.00 90.56 127 VAL A C 1
ATOM 976 O O . VAL A 1 127 ? -2.999 3.601 21.253 1.00 90.56 127 VAL A O 1
ATOM 979 N N . ALA A 1 128 ? -2.779 5.386 19.918 1.00 91.38 128 ALA A N 1
ATOM 980 C CA . ALA A 1 128 ? -3.800 6.181 20.608 1.00 91.38 128 ALA A CA 1
ATOM 981 C C . ALA A 1 128 ? -5.216 5.581 20.489 1.00 91.38 128 ALA A C 1
ATOM 983 O O . ALA A 1 128 ? -6.089 5.900 21.291 1.00 91.38 128 ALA A O 1
ATOM 984 N N . LEU A 1 129 ? -5.433 4.684 19.522 1.00 93.06 129 LEU A N 1
ATOM 985 C CA . LEU A 1 129 ? -6.666 3.915 19.339 1.00 93.06 129 LEU A CA 1
ATOM 986 C C . LEU A 1 129 ? -6.615 2.545 20.045 1.00 93.06 129 LEU A C 1
ATOM 988 O O . LEU A 1 129 ? -7.544 1.742 19.915 1.00 93.06 129 LEU A O 1
ATOM 992 N N . GLY A 1 130 ? -5.540 2.252 20.784 1.00 93.19 130 GLY A N 1
ATOM 993 C CA . GLY A 1 130 ? -5.298 0.955 21.416 1.00 93.19 130 GLY A CA 1
ATOM 994 C C . GLY A 1 130 ? -4.992 -0.159 20.411 1.00 93.19 130 GLY A C 1
ATOM 995 O O . GLY A 1 130 ? -5.424 -1.287 20.630 1.00 93.19 130 GLY A O 1
ATOM 996 N N . LEU A 1 131 ? -4.326 0.177 19.302 1.00 93.75 131 LEU A N 1
ATOM 997 C CA . LEU A 1 131 ? -3.867 -0.761 18.271 1.00 93.75 131 LEU A CA 1
ATOM 998 C C . LEU A 1 131 ? -2.345 -0.948 18.353 1.00 93.75 131 LEU A C 1
ATOM 1000 O O . LEU A 1 131 ? -1.629 -0.067 18.838 1.00 93.75 131 LEU A O 1
ATOM 1004 N N . SER A 1 132 ? -1.851 -2.082 17.864 1.00 91.50 132 SER A N 1
ATOM 1005 C CA . SER A 1 132 ? -0.432 -2.449 17.870 1.00 91.50 132 SER A CA 1
ATOM 1006 C C . SER A 1 132 ? -0.057 -3.288 16.646 1.00 91.50 132 SER A C 1
ATOM 1008 O O . SER A 1 132 ? -0.913 -3.739 15.888 1.00 91.50 132 SER A O 1
ATOM 1010 N N . ASP A 1 133 ? 1.239 -3.565 16.509 1.00 88.38 133 ASP A N 1
ATOM 1011 C CA . ASP A 1 133 ? 1.802 -4.512 15.533 1.00 88.38 133 ASP A CA 1
ATOM 1012 C C . ASP A 1 133 ? 1.281 -5.958 15.668 1.00 88.38 133 ASP A C 1
ATOM 1014 O O . ASP A 1 133 ? 1.467 -6.802 14.796 1.00 88.38 133 ASP A O 1
ATOM 1018 N N . SER A 1 134 ? 0.628 -6.251 16.785 1.00 91.00 134 SER A N 1
ATOM 1019 C CA . SER A 1 134 ? 0.075 -7.548 17.157 1.00 91.00 134 SER A CA 1
ATOM 1020 C C . SER A 1 134 ? -1.453 -7.542 17.169 1.00 91.00 134 SER A C 1
ATOM 1022 O O . SER A 1 134 ? -2.045 -8.616 17.238 1.00 91.00 134 SER A O 1
ATOM 1024 N N . PHE A 1 135 ? -2.081 -6.365 17.073 1.00 92.69 135 PHE A N 1
ATOM 1025 C CA . PHE A 1 135 ? -3.528 -6.192 17.109 1.00 92.69 135 PHE A CA 1
ATOM 1026 C C . PHE A 1 135 ? -3.969 -4.977 16.280 1.00 92.69 135 PHE A C 1
ATOM 1028 O O . PHE A 1 135 ? -3.841 -3.823 16.699 1.00 92.69 135 PHE A O 1
ATOM 1035 N N . GLY A 1 136 ? -4.531 -5.248 15.108 1.00 89.19 136 GLY A N 1
ATOM 1036 C CA . GLY A 1 136 ? -5.236 -4.296 14.267 1.00 89.19 136 GLY A CA 1
ATOM 1037 C C . GLY A 1 136 ? -4.369 -3.269 13.543 1.00 89.19 136 GLY A C 1
ATOM 1038 O O . GLY A 1 136 ? -4.962 -2.417 12.896 1.00 89.19 136 GLY A O 1
ATOM 1039 N N . ALA A 1 137 ? -3.032 -3.288 13.646 1.00 90.44 137 ALA A N 1
ATOM 1040 C CA . ALA A 1 137 ? -2.130 -2.363 12.942 1.00 90.44 137 ALA A CA 1
ATOM 1041 C C . ALA A 1 137 ? -0.735 -2.971 12.653 1.00 90.44 137 ALA A C 1
ATOM 1043 O O . ALA A 1 137 ? 0.290 -2.391 13.035 1.00 90.44 137 ALA A O 1
ATOM 1044 N N . ARG A 1 138 ? -0.698 -4.137 11.999 1.00 89.25 138 ARG A N 1
ATOM 1045 C CA . ARG A 1 138 ? 0.516 -4.960 11.804 1.00 89.25 138 ARG A CA 1
ATOM 1046 C C . ARG A 1 138 ? 1.355 -4.646 10.550 1.00 89.25 138 ARG A C 1
ATOM 1048 O O . ARG A 1 138 ? 0.845 -4.101 9.543 1.00 89.25 138 ARG A O 1
#

Foldseek 3Di:
DPPDPDDPLVVLCVVCVVVVVVVVVVLVVLVLLPALVSVLVVLLVVLLLLVLLQCLLPDPVVCVVVVCSNVPRCNVVSCQLNVLSVHDNDDHDPDRDDPDDPVVSVSSVSVNVVVVVVLVVVQVSCVVNVADPVHNRD

Secondary structure (DSSP, 8-state):
---PPPPHHHHHHHHTHHHHHHHHHHHHHT-TTS-HHHHHHHHHHHHHHHHHTHHHHT-HHHHTTSTTTGGG--HHHHHHHHHHTTPPPPPPPS----S--HHHHHHHHHHHHHHHHHHHHHHHHHGGGT-BTTBB--

pLDDT: mean 92.05, std 8.4, range [45.12, 98.38]

Sequence (138 aa):
MTDRPALRSQRLNQVTHAPHAALDALVKAHAPFESRDSFARFVAAQYLFQAELKALYNDPQLIAIVPDLAERCRAEQARLDLAELNSEVPAPVPGALHNPSLAEALGWIFVSEGSKLGAAFLIKRAVALGLSDSFGAR

Radius of gyration: 16.49 Å; chains: 1; bounding box: 50×31×40 Å